Protein AF-A0AAF0T6X5-F1 (afdb_monomer_lite)

Sequence (85 aa):
TKASKAKFSALAGQSTSLAVLRICGGGINPPHTHPRATELLFMIEGSLKVDLVDTTKKLYIYTQTLQIGDMFVFQKGLVNYRYNG

pLDDT: mean 93.24, std 7.96, range [58.72, 98.44]

Secondary structure (DSSP, 8-state):
-EE-TTT-GGGTTS---EE-----TT-EEEEE--TT--EEEE--SS-EEEEEEE-SSS-EEEEEEEPTT-EEEEPTT-EEEEE--

InterPro domains:
  IPR001929 Germin [PR00325] (32-52)
  IPR001929 Germin [PR00325] (64-84)
  IPR006045 Cupin 1 [PF00190] (3-84)
  IPR011051 RmlC-like cupin domain superfamily [SSF51182] (6-84)
  IPR014710 RmlC-like jelly roll fold [G3DSA:2.60.120.10] (1-85)
  IPR019780 Germin, manganese binding site [PS00725] (27-40)

Organism: Solanum verrucosum (NCBI:txid315347)

Radius of gyration: 13.77 Å; chains: 1; bounding box: 33×26×32 Å

Foldseek 3Di:
DWADCVNPVVCVPVLDIDDDDDADAQGKDDKDFAQRDKDKDAAQDDKKWKWWFDPPPPTDIDIDIDDHGDMDIHDHGTIMMMGRD

Structure (mmCIF, N/CA/C/O backbone):
data_AF-A0AAF0T6X5-F1
#
_entry.id   AF-A0AAF0T6X5-F1
#
loop_
_atom_site.group_PDB
_atom_site.id
_atom_site.type_symbol
_atom_site.label_atom_id
_atom_site.label_alt_id
_atom_site.label_comp_id
_atom_site.label_asym_id
_atom_site.label_entity_id
_atom_site.label_seq_id
_atom_site.pdbx_PDB_ins_code
_atom_site.Cartn_x
_atom_site.Cartn_y
_atom_site.Cartn_z
_atom_site.occupancy
_atom_site.B_iso_or_equiv
_atom_site.auth_seq_id
_atom_site.auth_comp_id
_atom_site.auth_asym_id
_atom_site.auth_atom_id
_atom_site.pdbx_PDB_model_num
ATOM 1 N N . THR A 1 1 ? -5.105 -1.433 -9.926 1.00 89.31 1 THR A N 1
ATOM 2 C CA . THR A 1 1 ? -6.450 -2.045 -9.765 1.00 89.31 1 THR A CA 1
ATOM 3 C C . THR A 1 1 ? -6.830 -2.117 -8.296 1.00 89.31 1 THR A C 1
ATOM 5 O O . THR A 1 1 ? -5.931 -2.228 -7.480 1.00 89.31 1 THR A O 1
ATOM 8 N N . LYS A 1 2 ? -8.116 -2.016 -7.924 1.00 93.88 2 LYS A N 1
ATOM 9 C CA . LYS A 1 2 ? -8.573 -2.052 -6.516 1.00 93.88 2 LYS A CA 1
ATOM 10 C C . LYS A 1 2 ? -9.666 -3.105 -6.329 1.00 93.88 2 LYS A C 1
ATOM 12 O O . LYS A 1 2 ? -10.616 -3.111 -7.111 1.00 93.88 2 LYS A O 1
ATOM 17 N N . ALA A 1 3 ? -9.556 -3.909 -5.279 1.00 96.25 3 ALA A N 1
ATOM 18 C CA . ALA A 1 3 ? -10.580 -4.804 -4.768 1.00 96.25 3 ALA A CA 1
ATOM 19 C C . ALA A 1 3 ? -11.122 -4.264 -3.438 1.00 96.25 3 ALA A C 1
ATOM 21 O O . ALA A 1 3 ? -10.467 -4.330 -2.400 1.00 96.25 3 ALA A O 1
ATOM 22 N N . SER A 1 4 ? -12.316 -3.677 -3.492 1.00 94.56 4 SER A N 1
ATOM 23 C CA . SER A 1 4 ? -13.056 -3.145 -2.343 1.00 94.56 4 SER A CA 1
ATOM 24 C C . SER A 1 4 ? -14.444 -3.777 -2.285 1.00 94.56 4 SER A C 1
ATOM 26 O O . SER A 1 4 ? -14.900 -4.305 -3.296 1.00 94.56 4 SER A O 1
ATOM 28 N N . LYS A 1 5 ? -15.163 -3.644 -1.159 1.00 95.00 5 LYS A N 1
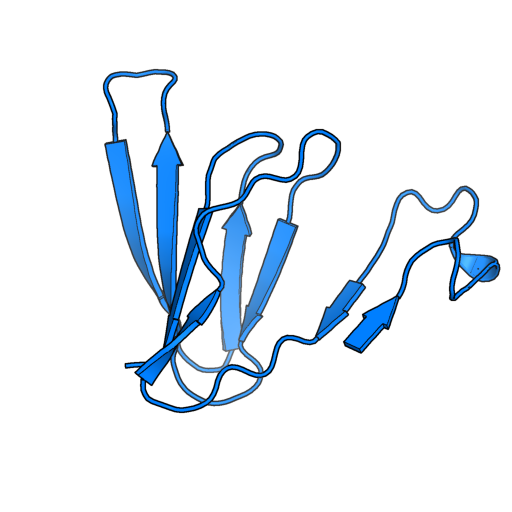ATOM 29 C CA . LYS A 1 5 ? -16.565 -4.098 -1.032 1.00 95.00 5 LYS A CA 1
ATOM 30 C C . LYS A 1 5 ? -17.453 -3.648 -2.204 1.00 95.00 5 LYS A C 1
ATOM 32 O O . LYS A 1 5 ? -18.300 -4.407 -2.652 1.00 95.00 5 LYS A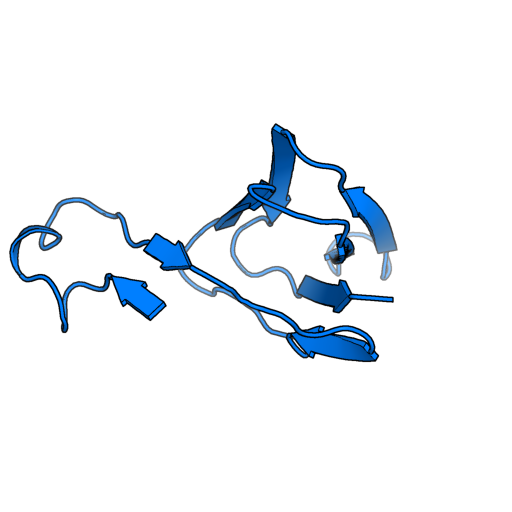 O 1
ATOM 37 N N . ALA A 1 6 ? -17.245 -2.431 -2.714 1.00 93.62 6 ALA A N 1
ATOM 38 C CA . ALA A 1 6 ? -18.023 -1.886 -3.830 1.00 93.62 6 ALA A CA 1
ATOM 39 C C . ALA A 1 6 ? -17.766 -2.605 -5.168 1.00 93.62 6 ALA A C 1
ATOM 41 O O . ALA A 1 6 ? -18.634 -2.609 -6.030 1.00 93.62 6 ALA A O 1
ATOM 42 N N . LYS A 1 7 ? -16.577 -3.193 -5.352 1.00 94.31 7 LYS A N 1
ATOM 43 C CA . LYS A 1 7 ? -16.198 -3.928 -6.570 1.00 94.31 7 LYS A CA 1
ATOM 44 C C . LYS A 1 7 ? -16.266 -5.449 -6.402 1.00 94.31 7 LYS A C 1
ATOM 46 O O . LYS A 1 7 ? -16.375 -6.159 -7.390 1.00 94.31 7 LYS A O 1
ATOM 51 N N . PHE A 1 8 ? -16.188 -5.931 -5.164 1.00 95.88 8 PHE A N 1
ATOM 52 C CA . PHE A 1 8 ? -16.151 -7.340 -4.788 1.00 95.88 8 PHE A CA 1
ATOM 53 C C . PHE A 1 8 ? -17.026 -7.525 -3.546 1.00 95.88 8 PHE A C 1
ATOM 55 O O . PHE A 1 8 ? -16.567 -7.352 -2.415 1.00 95.88 8 PHE A O 1
ATOM 62 N N . SER A 1 9 ? -18.300 -7.861 -3.755 1.00 95.50 9 SER A N 1
ATOM 63 C CA . SER A 1 9 ? -19.283 -8.043 -2.675 1.00 95.50 9 SER A CA 1
ATOM 64 C C . SER A 1 9 ? -18.866 -9.119 -1.668 1.00 95.50 9 SER A C 1
ATOM 66 O O . SER A 1 9 ? -19.167 -8.981 -0.485 1.00 95.50 9 SER A O 1
ATOM 68 N N . ALA A 1 10 ? -18.095 -10.122 -2.104 1.00 96.25 10 ALA A N 1
ATOM 69 C CA . ALA A 1 10 ? -17.519 -11.168 -1.256 1.00 96.25 10 ALA A CA 1
ATOM 70 C C . ALA A 1 10 ? -16.625 -10.634 -0.117 1.00 96.25 10 ALA A C 1
ATOM 72 O O . ALA A 1 10 ? -16.418 -11.326 0.873 1.00 96.25 10 ALA A O 1
ATOM 73 N N . LEU A 1 11 ? -16.123 -9.396 -0.216 1.00 96.62 11 LEU A N 1
ATOM 74 C CA . LEU A 1 11 ? -15.348 -8.757 0.855 1.00 96.62 11 LEU A CA 1
ATOM 75 C C . LEU A 1 11 ? -16.226 -8.189 1.988 1.00 96.62 11 LEU A C 1
ATOM 77 O O . LEU A 1 11 ? -15.706 -7.699 2.992 1.00 96.62 11 LEU A O 1
ATOM 81 N N . ALA A 1 12 ? -17.557 -8.210 1.857 1.00 96.56 12 ALA A N 1
ATOM 82 C CA . ALA A 1 12 ? -18.452 -7.763 2.918 1.00 96.56 12 ALA A CA 1
ATOM 83 C C . ALA A 1 12 ? -18.285 -8.635 4.177 1.00 96.56 12 ALA A C 1
ATOM 85 O O . ALA A 1 12 ? -18.391 -9.854 4.120 1.00 96.56 12 ALA A O 1
ATOM 86 N N . GLY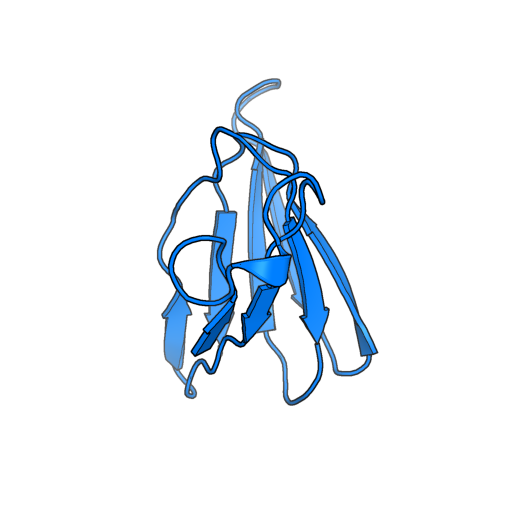 A 1 13 ? -18.010 -7.997 5.319 1.00 96.12 13 GLY A N 1
ATOM 87 C CA . GLY A 1 13 ? -17.785 -8.686 6.597 1.00 96.12 13 GLY A CA 1
ATOM 88 C C . GLY A 1 13 ? -16.380 -9.272 6.783 1.00 96.12 13 GLY A C 1
ATOM 89 O O . GLY A 1 13 ? -16.058 -9.686 7.887 1.00 96.12 13 GLY A O 1
ATOM 90 N N . GLN A 1 14 ? -15.521 -9.242 5.757 1.00 96.25 14 GLN A N 1
ATOM 91 C CA . GLN A 1 14 ? -14.178 -9.842 5.810 1.00 96.25 14 GLN A CA 1
ATOM 92 C C . GLN A 1 14 ? -13.083 -8.883 6.293 1.00 96.25 14 GLN A C 1
ATOM 94 O O . GLN A 1 14 ? -11.933 -9.284 6.433 1.00 96.25 14 GLN A O 1
ATOM 99 N N . SER A 1 15 ? -13.413 -7.605 6.511 1.00 95.50 15 SER A N 1
ATOM 100 C CA . SER A 1 15 ? -12.479 -6.568 6.987 1.00 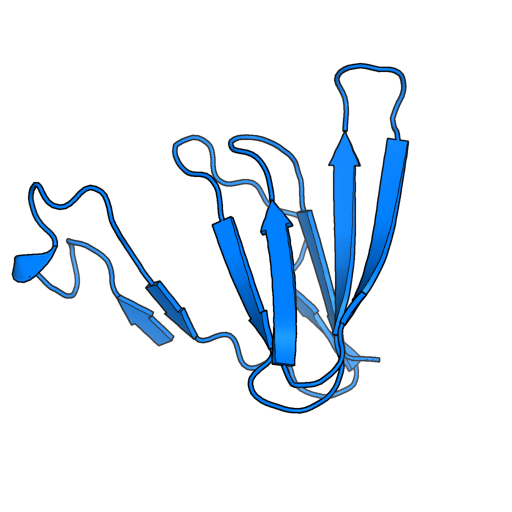95.50 15 SER A CA 1
ATOM 101 C C . SER A 1 15 ? -11.189 -6.439 6.162 1.00 95.50 15 SER A C 1
ATOM 103 O O . SER A 1 15 ? -10.158 -6.003 6.667 1.00 95.50 15 SER A O 1
ATOM 105 N N . THR A 1 16 ? -11.249 -6.789 4.877 1.00 96.06 16 THR A N 1
ATOM 106 C CA . THR A 1 16 ? -10.100 -6.823 3.969 1.00 96.06 16 THR A CA 1
ATOM 107 C C . THR A 1 16 ? -10.399 -6.100 2.659 1.00 96.06 16 THR A C 1
ATOM 109 O O . THR A 1 16 ? -11.541 -5.965 2.214 1.00 96.06 16 THR A O 1
ATOM 112 N N . SER A 1 17 ? -9.337 -5.595 2.041 1.00 96.69 17 SER A N 1
ATOM 113 C CA . SER A 1 17 ? -9.340 -5.010 0.703 1.00 96.69 17 SER A CA 1
ATOM 114 C C . SER A 1 17 ? -7.939 -5.115 0.119 1.00 96.69 17 SER A C 1
ATOM 116 O O . SER A 1 17 ? -6.973 -5.181 0.875 1.00 96.69 17 SER A O 1
ATOM 118 N N . LEU A 1 18 ? -7.820 -5.082 -1.205 1.00 97.00 18 LEU A N 1
ATOM 119 C CA . LEU A 1 18 ? -6.532 -5.166 -1.891 1.00 97.00 18 LEU A CA 1
ATOM 120 C C . LEU A 1 18 ? -6.425 -4.074 -2.952 1.00 97.00 18 LEU A C 1
ATOM 122 O O . LEU A 1 18 ? -7.408 -3.721 -3.606 1.00 97.00 18 LEU A O 1
ATOM 126 N N . ALA A 1 19 ? -5.222 -3.562 -3.177 1.00 96.06 19 ALA A N 1
ATOM 127 C CA . ALA A 1 19 ? -4.920 -2.751 -4.342 1.00 96.06 19 ALA A CA 1
ATOM 128 C C . ALA A 1 19 ? -3.616 -3.226 -4.981 1.00 96.06 19 ALA A C 1
ATOM 130 O O . ALA A 1 19 ? -2.643 -3.503 -4.294 1.00 96.06 19 ALA A O 1
ATOM 131 N N . VAL A 1 20 ? -3.609 -3.288 -6.309 1.00 96.19 20 VAL A N 1
ATOM 132 C CA . VAL A 1 20 ? -2.401 -3.462 -7.115 1.00 96.19 20 VAL A CA 1
ATOM 133 C C . VAL A 1 20 ? -2.018 -2.092 -7.645 1.00 96.19 20 VAL A C 1
ATOM 135 O O . VAL A 1 20 ? -2.797 -1.478 -8.391 1.00 96.19 20 VAL A O 1
ATOM 138 N N . LEU A 1 21 ? -0.842 -1.619 -7.247 1.00 95.69 21 LEU A N 1
ATOM 139 C CA . LEU A 1 21 ? -0.264 -0.366 -7.705 1.00 95.69 21 LEU A CA 1
ATOM 140 C C . LEU A 1 21 ? 0.746 -0.667 -8.812 1.00 95.69 21 LEU A C 1
ATOM 142 O O . LEU A 1 21 ? 1.567 -1.566 -8.681 1.00 95.69 21 LEU A O 1
ATOM 146 N N . ARG A 1 22 ? 0.677 0.101 -9.898 1.00 96.06 22 ARG A N 1
ATOM 147 C CA . ARG A 1 22 ? 1.720 0.160 -10.920 1.00 96.06 22 ARG A CA 1
ATOM 148 C C . ARG A 1 22 ? 2.147 1.611 -11.020 1.00 96.06 22 ARG A C 1
ATOM 150 O O . ARG A 1 22 ? 1.314 2.465 -11.310 1.00 96.06 22 ARG A O 1
ATOM 157 N N . ILE A 1 23 ? 3.411 1.867 -10.722 1.00 95.81 23 ILE A N 1
ATOM 158 C CA . ILE A 1 23 ? 4.000 3.202 -10.708 1.00 95.81 23 ILE A CA 1
ATOM 159 C C . ILE A 1 23 ? 5.130 3.159 -11.731 1.00 95.81 23 ILE A C 1
ATOM 161 O O . ILE A 1 23 ? 6.071 2.392 -11.561 1.00 95.81 23 ILE A O 1
ATOM 165 N N . CYS A 1 24 ? 5.002 3.905 -12.826 1.00 95.50 24 CYS A N 1
ATOM 166 C CA . CYS A 1 24 ? 6.042 3.980 -13.856 1.00 95.50 24 CYS A CA 1
ATOM 167 C C . CYS A 1 24 ? 7.295 4.688 -13.312 1.00 95.50 24 CYS A C 1
ATOM 169 O O . CYS A 1 24 ? 7.199 5.374 -12.296 1.00 95.50 24 CYS A O 1
ATOM 171 N N . GLY A 1 25 ? 8.444 4.547 -13.979 1.00 97.00 25 GLY A N 1
ATOM 172 C CA . GLY A 1 25 ? 9.668 5.269 -13.603 1.00 97.00 25 GLY A CA 1
ATOM 173 C C . GLY A 1 25 ? 9.437 6.784 -13.544 1.00 97.00 25 GLY A C 1
ATOM 174 O O . GLY A 1 25 ? 8.740 7.341 -14.394 1.00 97.00 25 GLY A O 1
ATOM 175 N N . GLY A 1 26 ? 9.947 7.429 -12.495 1.00 96.31 26 GLY A N 1
ATOM 176 C CA . GLY A 1 26 ? 9.666 8.825 -12.138 1.00 96.31 26 GLY A CA 1
ATOM 177 C C . GLY A 1 26 ? 8.270 9.076 -11.543 1.00 96.31 26 GLY A C 1
ATOM 178 O O . GLY A 1 26 ? 7.934 10.209 -11.202 1.00 96.31 26 GLY A O 1
ATOM 179 N N . GLY A 1 27 ? 7.426 8.048 -11.431 1.00 97.31 27 GLY A N 1
ATOM 180 C CA . GLY A 1 27 ? 6.053 8.156 -10.951 1.00 97.31 27 GLY A CA 1
ATOM 181 C C . GLY A 1 27 ? 5.943 8.224 -9.428 1.00 97.31 27 GLY A C 1
ATOM 182 O O . GLY A 1 27 ? 6.763 7.676 -8.689 1.00 97.31 27 GLY A O 1
ATOM 183 N N . ILE A 1 28 ? 4.861 8.847 -8.954 1.00 96.56 28 ILE A N 1
ATOM 184 C CA . ILE A 1 28 ? 4.560 8.999 -7.525 1.00 96.56 28 ILE A CA 1
ATOM 185 C C . ILE A 1 28 ? 3.196 8.412 -7.165 1.00 96.56 28 ILE A C 1
ATOM 187 O O . ILE A 1 28 ? 2.235 8.510 -7.929 1.00 96.56 28 ILE A O 1
ATOM 191 N N . ASN A 1 29 ? 3.094 7.865 -5.954 1.00 96.06 29 ASN A N 1
ATOM 192 C CA . ASN A 1 29 ? 1.827 7.796 -5.238 1.00 96.06 29 ASN A CA 1
ATOM 193 C C . ASN A 1 29 ? 1.862 8.896 -4.163 1.00 96.06 29 ASN A C 1
ATOM 195 O O . ASN A 1 29 ? 2.628 8.755 -3.202 1.00 96.06 29 ASN A O 1
ATOM 199 N N . PRO A 1 30 ? 1.113 10.000 -4.342 1.00 95.50 30 PRO A N 1
ATOM 200 C CA . PRO A 1 30 ? 1.255 11.208 -3.532 1.00 95.50 30 PRO A CA 1
ATOM 201 C C . PRO A 1 30 ? 0.961 10.951 -2.047 1.00 95.50 30 PRO A C 1
ATOM 203 O O . PRO A 1 30 ? 0.347 9.933 -1.718 1.00 95.50 30 PRO A O 1
ATOM 206 N N . PRO A 1 31 ? 1.355 11.865 -1.142 1.00 94.81 31 PRO A N 1
ATOM 207 C CA . PRO A 1 31 ? 1.085 11.720 0.284 1.00 94.81 31 PRO A CA 1
ATOM 208 C C . PRO A 1 31 ? -0.407 11.498 0.572 1.00 94.81 31 PRO A C 1
ATOM 210 O O . PRO A 1 31 ? -1.253 12.289 0.153 1.00 94.81 31 PRO A O 1
ATOM 213 N N . HIS A 1 32 ? -0.742 10.420 1.279 1.00 95.50 32 HIS A N 1
ATOM 214 C CA . HIS A 1 32 ? -2.120 10.089 1.659 1.00 95.50 32 HIS A CA 1
ATOM 215 C C . HIS A 1 32 ? -2.174 9.279 2.959 1.00 95.50 32 HIS A C 1
ATOM 217 O O . HIS A 1 32 ? -1.148 8.901 3.517 1.00 95.50 32 HIS A O 1
ATOM 223 N N . THR A 1 33 ? -3.389 9.026 3.454 1.00 95.12 33 THR A N 1
ATOM 224 C CA . THR A 1 33 ? -3.644 8.245 4.671 1.00 95.12 33 THR A CA 1
ATOM 225 C C . THR A 1 33 ? -4.782 7.245 4.469 1.00 95.12 33 THR A C 1
ATOM 227 O O . THR A 1 33 ? -5.680 7.432 3.638 1.00 95.12 33 THR A O 1
ATOM 230 N N . HIS A 1 34 ? -4.777 6.192 5.281 1.00 95.25 34 HIS A N 1
ATOM 231 C CA . HIS A 1 34 ? -5.881 5.254 5.426 1.00 95.25 34 HIS A CA 1
ATOM 232 C C . HIS A 1 34 ? -6.498 5.395 6.825 1.00 95.25 34 HIS A C 1
ATOM 234 O O . HIS A 1 34 ? -6.038 4.762 7.775 1.00 95.25 34 HIS A O 1
ATOM 240 N N . PRO A 1 35 ? -7.586 6.178 6.989 1.00 95.12 35 PRO A N 1
ATOM 241 C CA . PRO A 1 35 ? -8.123 6.502 8.316 1.00 95.12 35 PRO A CA 1
ATOM 242 C C . PRO A 1 35 ? -8.737 5.295 9.042 1.00 95.12 35 PRO A C 1
ATOM 244 O O . PRO A 1 35 ? -9.034 5.358 10.233 1.00 95.12 35 PRO A O 1
ATOM 247 N N . ARG A 1 36 ? -8.971 4.186 8.331 1.00 95.50 36 ARG A N 1
ATOM 248 C CA . ARG A 1 36 ? -9.695 3.012 8.841 1.00 95.50 36 ARG A CA 1
ATOM 249 C C . ARG A 1 36 ? -8.928 1.695 8.729 1.00 95.50 36 ARG A C 1
ATOM 251 O O . ARG A 1 36 ? -9.452 0.696 9.202 1.00 95.50 36 ARG A O 1
ATOM 258 N N . ALA A 1 37 ? -7.729 1.680 8.147 1.00 96.19 37 ALA A N 1
ATOM 259 C CA . ALA A 1 37 ? -6.993 0.444 7.888 1.00 96.19 37 ALA A CA 1
ATOM 260 C C . ALA A 1 37 ? -5.477 0.652 7.954 1.00 96.19 37 ALA A C 1
ATOM 262 O O . ALA A 1 37 ? -4.985 1.712 7.578 1.00 96.19 37 ALA A O 1
ATOM 263 N N . THR A 1 38 ? -4.771 -0.380 8.406 1.00 96.62 38 THR A N 1
ATOM 264 C CA . THR A 1 38 ? -3.333 -0.563 8.173 1.00 96.62 38 THR A CA 1
ATOM 265 C C . THR A 1 38 ? -3.141 -1.061 6.743 1.00 96.62 38 THR A C 1
ATOM 267 O O . THR A 1 38 ? -3.973 -1.819 6.240 1.00 96.62 38 THR A O 1
ATOM 270 N N . GLU A 1 39 ? -2.057 -0.659 6.090 1.00 96.94 39 GLU A N 1
ATOM 271 C CA . GLU A 1 39 ? -1.683 -1.177 4.775 1.00 96.94 39 GLU A CA 1
ATOM 272 C C . GLU A 1 39 ? -0.462 -2.081 4.893 1.00 96.94 39 GLU A C 1
ATOM 274 O O . GLU A 1 39 ? 0.542 -1.705 5.493 1.00 96.94 39 GLU A O 1
ATOM 279 N N . LEU A 1 40 ? -0.552 -3.257 4.281 1.00 97.19 40 LEU A N 1
ATOM 280 C CA . LEU A 1 40 ? 0.592 -4.106 3.998 1.00 97.19 40 LEU A CA 1
ATOM 281 C C . LEU A 1 40 ? 0.904 -3.999 2.505 1.00 97.19 40 LEU A C 1
ATOM 283 O O . LEU A 1 40 ? 0.062 -4.331 1.670 1.00 97.19 40 LEU A O 1
ATOM 287 N N . LEU A 1 41 ? 2.109 -3.543 2.186 1.00 97.38 41 LEU A N 1
ATOM 288 C CA . LEU A 1 41 ? 2.627 -3.452 0.830 1.00 97.38 41 LEU A CA 1
ATOM 289 C C . LEU A 1 41 ? 3.627 -4.585 0.599 1.00 97.38 41 LEU A C 1
ATOM 291 O O . LEU A 1 41 ? 4.510 -4.803 1.424 1.00 97.38 41 LEU A O 1
ATOM 295 N N . PHE A 1 42 ? 3.492 -5.277 -0.529 1.00 97.94 42 PHE A N 1
ATOM 296 C CA . PHE A 1 42 ? 4.413 -6.322 -0.970 1.00 97.94 42 PHE A CA 1
ATOM 297 C C . PHE A 1 42 ? 4.944 -5.983 -2.359 1.00 97.94 42 PHE A C 1
ATOM 299 O O . PHE A 1 42 ? 4.160 -5.656 -3.257 1.00 97.94 42 PHE A O 1
ATOM 306 N N . MET A 1 43 ? 6.262 -6.052 -2.535 1.00 97.88 43 MET A N 1
ATOM 307 C CA . MET A 1 43 ? 6.902 -5.743 -3.806 1.00 97.88 43 MET A CA 1
ATOM 308 C C . MET A 1 43 ? 6.909 -6.954 -4.735 1.00 97.88 43 MET A C 1
ATOM 310 O O . MET A 1 43 ? 7.592 -7.944 -4.478 1.00 97.88 43 MET A O 1
ATOM 314 N N . ILE A 1 44 ? 6.182 -6.850 -5.845 1.00 97.75 44 ILE A N 1
ATOM 315 C CA . ILE A 1 44 ? 6.085 -7.926 -6.843 1.00 97.75 44 ILE A CA 1
ATOM 316 C C . ILE A 1 44 ? 7.106 -7.735 -7.974 1.00 97.75 44 ILE A C 1
ATOM 318 O O . ILE A 1 44 ? 7.602 -8.715 -8.519 1.00 97.75 44 ILE A O 1
ATOM 322 N N . GLU A 1 45 ? 7.426 -6.492 -8.336 1.00 96.75 45 GLU A N 1
ATOM 323 C CA . GLU A 1 45 ? 8.295 -6.173 -9.471 1.00 96.75 45 GLU A CA 1
ATOM 324 C C . GLU A 1 45 ? 8.973 -4.812 -9.268 1.00 96.75 45 GLU A C 1
ATOM 326 O O . GLU A 1 45 ? 8.340 -3.868 -8.792 1.00 96.75 45 GLU A O 1
ATOM 331 N N . GLY A 1 46 ? 10.239 -4.703 -9.678 1.00 96.38 46 GLY A N 1
ATOM 332 C CA . GLY A 1 46 ? 11.002 -3.457 -9.651 1.00 96.38 46 GLY A CA 1
ATOM 333 C C . GLY A 1 46 ? 11.510 -3.065 -8.261 1.00 96.38 46 GLY A C 1
ATOM 334 O O . GLY A 1 46 ? 11.805 -3.912 -7.420 1.00 96.38 46 GLY A O 1
ATOM 335 N N . SER A 1 47 ? 11.644 -1.757 -8.053 1.00 97.25 47 SER A N 1
ATOM 336 C CA . SER A 1 47 ? 12.118 -1.132 -6.818 1.00 97.25 47 SER A CA 1
ATOM 337 C C . SER A 1 47 ? 11.227 0.068 -6.505 1.00 97.25 47 SER A C 1
ATOM 339 O O . SER A 1 47 ? 10.735 0.732 -7.417 1.00 97.25 47 SER A O 1
ATOM 341 N N . LEU A 1 48 ? 10.984 0.352 -5.227 1.00 97.94 48 LEU A N 1
ATOM 342 C CA . LEU A 1 48 ? 10.135 1.474 -4.827 1.00 97.94 48 LEU A CA 1
ATOM 343 C C . LEU A 1 48 ? 10.633 2.089 -3.535 1.00 97.94 48 LEU A C 1
ATOM 345 O O . LEU A 1 48 ? 10.778 1.408 -2.520 1.00 97.94 48 LEU A O 1
ATOM 349 N N . LYS A 1 49 ? 10.806 3.404 -3.551 1.00 97.69 49 LYS A N 1
ATOM 350 C CA . LYS A 1 49 ? 11.039 4.174 -2.341 1.00 97.69 49 LYS A CA 1
ATOM 351 C C . LYS A 1 49 ? 9.707 4.421 -1.642 1.00 97.69 49 LYS A C 1
ATOM 353 O O . LYS A 1 49 ? 8.757 4.900 -2.264 1.00 97.69 49 LYS A O 1
ATOM 358 N N . VAL A 1 50 ? 9.642 4.116 -0.355 1.00 97.00 50 VAL A N 1
ATOM 359 C CA . VAL A 1 50 ? 8.482 4.356 0.501 1.00 97.00 50 VAL A CA 1
ATOM 360 C C . VAL A 1 50 ? 8.859 5.276 1.648 1.00 97.00 50 VAL A C 1
ATOM 362 O O . VAL A 1 50 ? 9.928 5.120 2.234 1.00 97.00 50 VAL A O 1
ATOM 365 N N . ASP A 1 51 ? 7.959 6.202 1.966 1.00 93.50 51 ASP A N 1
ATOM 366 C CA . ASP A 1 51 ? 8.077 7.099 3.109 1.00 93.50 51 ASP A CA 1
ATOM 367 C C . ASP A 1 51 ? 6.840 6.966 4.011 1.00 93.50 51 ASP A C 1
ATOM 369 O O . ASP A 1 51 ? 5.701 6.904 3.532 1.00 93.50 51 ASP A O 1
ATOM 373 N N . LEU A 1 52 ? 7.060 6.952 5.323 1.00 91.12 52 LEU A N 1
ATOM 374 C CA . LEU A 1 52 ? 6.030 6.981 6.359 1.00 91.12 52 LEU A CA 1
ATOM 375 C C . LEU A 1 52 ? 6.327 8.134 7.318 1.00 91.12 52 LEU A C 1
ATOM 377 O O . LEU A 1 52 ? 7.426 8.231 7.864 1.00 91.12 52 LEU A O 1
ATOM 381 N N . VAL A 1 53 ? 5.330 8.982 7.545 1.00 87.00 53 VAL A N 1
ATOM 382 C CA . VAL A 1 53 ? 5.427 10.131 8.442 1.00 87.00 53 VAL A CA 1
ATOM 383 C C . VAL A 1 53 ? 4.740 9.806 9.763 1.00 87.00 53 VAL A C 1
ATOM 385 O O . VAL A 1 53 ? 3.520 9.629 9.813 1.00 87.00 53 VAL A O 1
ATOM 388 N N . ASP A 1 54 ? 5.519 9.782 10.842 1.00 79.94 54 ASP A N 1
ATOM 389 C CA . ASP A 1 54 ? 5.007 9.694 12.205 1.00 79.94 54 ASP A CA 1
ATOM 390 C C . ASP A 1 54 ? 4.918 11.096 12.825 1.00 79.94 54 ASP A C 1
ATOM 392 O O . ASP A 1 54 ? 5.921 11.770 13.081 1.00 79.94 54 ASP A O 1
ATOM 396 N N . THR A 1 55 ? 3.688 11.551 13.063 1.00 70.81 55 THR A N 1
ATOM 397 C CA . THR A 1 55 ? 3.396 12.849 13.685 1.00 70.81 55 THR A CA 1
ATOM 398 C C . THR A 1 55 ? 3.237 12.754 15.203 1.00 70.81 55 THR A C 1
ATOM 400 O O . THR A 1 55 ? 3.040 13.778 15.853 1.00 70.81 55 THR A O 1
ATOM 403 N N . THR A 1 56 ? 3.312 11.556 15.793 1.00 69.62 56 THR A N 1
ATOM 404 C CA . THR A 1 56 ? 3.087 11.343 17.232 1.00 69.62 56 THR A CA 1
ATOM 405 C C . THR A 1 56 ? 4.301 11.701 18.092 1.00 69.62 56 THR A C 1
ATOM 407 O O . THR A 1 56 ? 4.136 12.019 19.269 1.00 69.62 56 THR A O 1
ATOM 410 N N . LYS A 1 57 ? 5.519 11.702 17.527 1.00 58.72 57 LYS A N 1
ATOM 411 C CA . LYS A 1 57 ? 6.772 11.934 18.273 1.00 58.72 57 LYS A CA 1
ATOM 412 C C . LYS A 1 57 ? 7.785 12.827 17.542 1.00 58.72 57 LYS A C 1
ATOM 414 O O . LYS A 1 57 ? 8.913 12.401 17.333 1.00 58.72 57 LYS A O 1
ATOM 419 N N . LYS A 1 58 ? 7.413 14.084 17.241 1.00 61.12 58 LYS A N 1
ATOM 420 C CA . LYS A 1 58 ? 8.184 15.045 16.409 1.00 61.12 58 LYS A CA 1
ATOM 421 C C . LYS A 1 58 ? 8.399 14.490 14.997 1.00 61.12 58 LYS A C 1
ATOM 423 O O . LYS A 1 58 ? 9.213 13.599 14.836 1.00 61.12 58 LYS A O 1
ATOM 428 N N . LEU A 1 59 ? 7.671 15.035 14.014 1.00 69.00 59 LEU A N 1
ATOM 429 C CA . LEU A 1 59 ? 7.720 14.717 12.575 1.00 69.00 59 LEU A CA 1
ATOM 430 C C . LEU A 1 59 ? 8.920 13.839 12.167 1.00 69.00 59 LEU A C 1
ATOM 432 O O . LEU A 1 59 ? 9.979 14.356 11.813 1.00 69.00 59 LEU A O 1
ATOM 436 N N . TYR A 1 60 ? 8.752 12.520 12.256 1.00 72.44 60 TYR A N 1
ATOM 437 C CA . TYR A 1 60 ? 9.789 11.564 11.887 1.00 72.44 60 TYR A CA 1
ATOM 438 C C . TYR A 1 60 ? 9.412 10.950 10.547 1.00 72.44 60 TYR A C 1
ATOM 440 O O . TYR A 1 60 ? 8.280 10.496 10.370 1.00 72.44 60 TYR A O 1
ATOM 448 N N . ILE A 1 61 ? 10.347 10.961 9.598 1.00 82.88 61 ILE A N 1
ATOM 449 C CA . ILE A 1 61 ? 10.158 10.366 8.276 1.00 82.88 61 ILE A CA 1
ATOM 450 C C . ILE A 1 61 ? 10.979 9.083 8.231 1.00 82.88 61 ILE A C 1
ATOM 452 O O . ILE A 1 61 ? 12.207 9.119 8.282 1.00 82.88 61 ILE A O 1
ATOM 456 N N . TYR A 1 62 ? 10.290 7.949 8.152 1.00 87.62 62 TYR A N 1
ATOM 457 C CA . TYR A 1 62 ? 10.909 6.659 7.878 1.00 87.62 62 TYR A CA 1
ATOM 458 C C . TYR A 1 62 ? 10.925 6.444 6.372 1.00 87.62 62 TYR A C 1
ATOM 460 O O . TYR A 1 62 ? 9.864 6.385 5.757 1.00 87.62 62 TYR A O 1
ATOM 468 N N . THR A 1 63 ? 12.120 6.311 5.802 1.00 93.44 63 THR A N 1
ATOM 469 C CA . THR A 1 63 ? 12.338 6.093 4.371 1.00 93.44 63 THR A CA 1
ATOM 470 C C . THR A 1 63 ? 12.993 4.739 4.150 1.00 93.44 63 THR A C 1
ATOM 472 O O . THR A 1 63 ? 14.009 4.436 4.776 1.00 93.44 63 THR A O 1
ATOM 475 N N . GLN A 1 64 ? 12.462 3.952 3.219 1.00 95.50 64 GLN A N 1
ATOM 476 C CA . GLN A 1 64 ? 13.066 2.689 2.798 1.00 95.50 64 GLN A CA 1
ATOM 477 C C . GLN A 1 64 ? 12.916 2.486 1.290 1.00 95.50 64 GLN A C 1
ATOM 479 O O . GLN A 1 64 ? 11.896 2.844 0.707 1.00 95.50 64 GLN A O 1
ATOM 484 N N . THR A 1 65 ? 13.921 1.887 0.653 1.00 97.69 65 THR A N 1
ATOM 485 C CA . THR A 1 65 ? 13.811 1.399 -0.726 1.00 97.69 65 THR A CA 1
ATOM 486 C C . THR A 1 65 ? 13.532 -0.096 -0.691 1.00 97.69 65 THR A C 1
ATOM 488 O O . THR A 1 65 ? 14.372 -0.865 -0.236 1.00 97.69 65 THR A O 1
ATOM 491 N N . LEU A 1 66 ? 12.355 -0.492 -1.163 1.00 98.06 66 LEU A N 1
ATOM 492 C CA . LEU A 1 66 ? 11.922 -1.882 -1.250 1.00 98.06 66 LEU A CA 1
ATOM 493 C C . LEU A 1 66 ? 12.403 -2.504 -2.561 1.00 98.06 66 LEU A C 1
ATOM 495 O O . LEU A 1 66 ? 12.260 -1.888 -3.618 1.00 98.06 66 LEU A O 1
ATOM 499 N N . GLN A 1 67 ? 12.932 -3.719 -2.480 1.00 98.12 67 GLN A N 1
ATOM 500 C CA . GLN A 1 67 ? 13.257 -4.596 -3.603 1.00 98.12 67 GLN A CA 1
ATOM 501 C C . GLN A 1 67 ? 12.193 -5.686 -3.763 1.00 98.12 67 GLN A C 1
ATOM 503 O O . GLN A 1 67 ? 11.319 -5.854 -2.914 1.00 98.12 67 GLN A O 1
ATOM 508 N N . ILE A 1 68 ? 12.248 -6.434 -4.866 1.00 98.44 68 ILE A N 1
ATOM 509 C CA . ILE A 1 68 ? 11.343 -7.565 -5.118 1.00 98.44 68 ILE A CA 1
ATOM 510 C C . ILE A 1 68 ? 11.376 -8.544 -3.937 1.00 98.44 68 ILE A C 1
ATOM 512 O O . ILE A 1 68 ? 12.444 -8.980 -3.517 1.00 98.44 68 ILE A O 1
ATOM 516 N N . GLY A 1 69 ? 10.195 -8.908 -3.432 1.00 98.00 69 GLY A N 1
ATOM 517 C CA . GLY A 1 69 ? 10.038 -9.786 -2.271 1.00 98.00 69 GLY A CA 1
ATOM 518 C C . GLY A 1 69 ? 9.977 -9.059 -0.926 1.00 98.00 69 GLY A C 1
ATOM 519 O O . GLY A 1 69 ? 9.551 -9.665 0.057 1.00 98.00 69 GLY A O 1
ATOM 520 N N . ASP A 1 70 ? 10.319 -7.770 -0.869 1.00 98.31 70 ASP A N 1
ATOM 521 C CA . ASP A 1 70 ? 10.215 -7.001 0.368 1.00 98.31 70 ASP A CA 1
ATOM 522 C C . ASP A 1 70 ? 8.758 -6.687 0.733 1.00 98.31 70 ASP A C 1
ATOM 524 O O . ASP A 1 70 ? 7.865 -6.540 -0.113 1.00 98.31 70 ASP A O 1
ATOM 528 N N . MET A 1 71 ? 8.541 -6.527 2.039 1.00 97.44 71 MET A N 1
ATOM 529 C CA . MET A 1 71 ? 7.274 -6.126 2.642 1.00 97.44 71 MET A CA 1
ATOM 530 C C . MET A 1 71 ? 7.449 -4.848 3.454 1.00 97.44 71 MET A C 1
ATOM 532 O O . MET A 1 71 ? 8.464 -4.659 4.120 1.00 97.44 71 MET A O 1
ATOM 536 N N . PHE A 1 72 ? 6.421 -4.002 3.462 1.00 96.50 72 PHE A N 1
ATOM 537 C CA . PHE A 1 72 ? 6.361 -2.833 4.334 1.00 96.50 72 PHE A CA 1
ATOM 538 C C . PHE A 1 72 ? 4.958 -2.645 4.908 1.00 96.50 72 PHE A C 1
ATOM 540 O O . PHE A 1 72 ? 3.962 -2.863 4.216 1.00 96.50 72 PHE A O 1
ATOM 547 N N . VAL A 1 73 ? 4.871 -2.224 6.171 1.00 95.38 73 VAL A N 1
ATOM 548 C CA . VAL A 1 73 ? 3.600 -1.993 6.868 1.00 95.38 73 VAL A CA 1
ATOM 549 C C . VAL A 1 73 ? 3.441 -0.509 7.175 1.00 95.38 73 VAL A C 1
ATOM 551 O O . VAL A 1 73 ? 4.245 0.065 7.903 1.00 95.38 73 VAL A O 1
ATOM 554 N N . PHE A 1 74 ? 2.365 0.098 6.676 1.00 94.81 74 PHE A N 1
ATOM 555 C CA . PHE A 1 74 ? 1.959 1.456 7.035 1.00 94.81 74 PHE A CA 1
ATOM 556 C C . PHE A 1 74 ? 0.853 1.396 8.086 1.00 94.81 74 PHE A C 1
ATOM 558 O O . PHE A 1 74 ? -0.231 0.859 7.834 1.00 94.81 74 PHE A O 1
ATOM 565 N N . GLN A 1 75 ? 1.105 1.955 9.270 1.00 93.56 75 GLN A N 1
ATOM 566 C CA . GLN A 1 75 ? 0.126 1.980 10.351 1.00 93.56 75 GLN A CA 1
ATOM 567 C C . GLN A 1 75 ? -1.105 2.806 9.962 1.00 93.56 75 GLN A C 1
ATOM 569 O O . GLN A 1 75 ? -1.025 3.826 9.272 1.00 93.56 75 GLN A O 1
ATOM 574 N N . LYS A 1 76 ? -2.264 2.373 10.466 1.00 94.25 76 LYS A N 1
ATOM 575 C CA . LYS A 1 76 ? -3.540 3.071 10.303 1.00 94.25 76 LYS A CA 1
ATOM 576 C C . LYS A 1 76 ? -3.422 4.553 10.667 1.00 94.25 76 LYS A C 1
ATOM 578 O O . LYS A 1 76 ? -2.991 4.902 11.762 1.00 94.25 76 LYS A O 1
ATOM 583 N N . GLY A 1 77 ? -3.908 5.409 9.773 1.00 92.06 77 GLY A N 1
ATOM 584 C CA . GLY A 1 77 ? -4.021 6.849 9.996 1.00 92.06 77 GLY A CA 1
ATOM 585 C C . GLY A 1 77 ? -2.747 7.659 9.747 1.00 92.06 77 GLY A C 1
ATOM 586 O O . GLY A 1 77 ? -2.859 8.875 9.605 1.00 92.06 77 GLY A O 1
ATOM 587 N N . LEU A 1 78 ? -1.575 7.031 9.611 1.00 92.44 78 LEU A N 1
ATOM 588 C CA . LEU A 1 78 ? -0.336 7.752 9.314 1.00 92.44 78 LEU A CA 1
ATOM 589 C C . LEU A 1 78 ? -0.243 8.148 7.836 1.00 92.44 78 LEU A C 1
ATOM 591 O O . LEU A 1 78 ? -0.770 7.465 6.953 1.00 92.44 78 LEU A O 1
ATOM 595 N N . VAL A 1 79 ? 0.423 9.277 7.578 1.00 93.69 79 VAL A N 1
ATOM 596 C CA . VAL A 1 79 ? 0.666 9.760 6.215 1.00 93.69 79 VAL A CA 1
ATOM 597 C C . VAL A 1 79 ? 1.781 8.932 5.591 1.00 93.69 79 VAL A C 1
ATOM 599 O O . VAL A 1 79 ? 2.828 8.732 6.203 1.00 93.69 79 VAL A O 1
ATOM 602 N N . 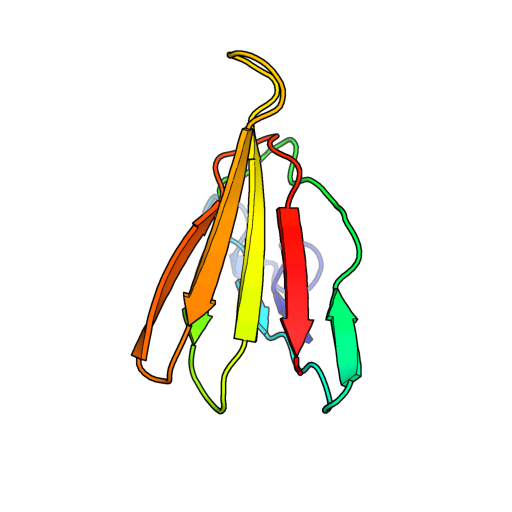ASN A 1 80 ? 1.566 8.461 4.368 1.00 94.75 80 ASN A N 1
ATOM 603 C CA . ASN A 1 80 ? 2.552 7.696 3.618 1.00 94.75 80 ASN A CA 1
ATOM 604 C C . ASN A 1 80 ? 2.653 8.146 2.154 1.00 94.75 80 ASN A C 1
ATOM 606 O O . ASN A 1 80 ? 1.719 8.730 1.601 1.00 94.75 80 ASN A O 1
ATOM 610 N N . TYR A 1 81 ? 3.807 7.883 1.542 1.00 95.31 81 TYR A N 1
ATOM 611 C CA . TYR A 1 81 ? 4.178 8.302 0.188 1.00 95.31 81 TYR A CA 1
ATOM 612 C C . TYR A 1 81 ? 5.022 7.220 -0.498 1.00 95.31 81 TYR A C 1
ATOM 614 O O . TYR A 1 81 ? 5.721 6.456 0.168 1.00 95.31 81 TYR A O 1
ATOM 622 N N . ARG A 1 82 ? 4.931 7.117 -1.831 1.00 96.56 82 ARG A N 1
ATOM 623 C CA . ARG A 1 82 ? 5.756 6.192 -2.630 1.00 96.56 82 ARG A CA 1
ATOM 624 C C . ARG A 1 82 ? 6.297 6.882 -3.873 1.00 96.56 82 ARG A C 1
ATOM 626 O O . ARG A 1 82 ? 5.572 7.638 -4.518 1.00 96.56 82 ARG A O 1
ATOM 633 N N . TYR A 1 83 ? 7.518 6.532 -4.252 1.00 97.19 83 TYR A N 1
ATOM 634 C CA . TYR A 1 83 ? 8.195 7.033 -5.441 1.00 97.19 83 TYR A CA 1
ATOM 63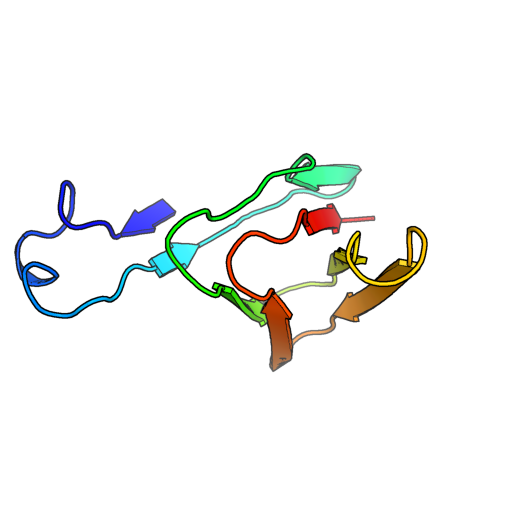5 C C . TYR A 1 83 ? 8.932 5.905 -6.155 1.00 97.19 83 TYR A C 1
ATOM 637 O O . TYR A 1 83 ? 9.677 5.155 -5.521 1.00 97.19 83 TYR A O 1
ATOM 645 N N . ASN A 1 84 ? 8.729 5.797 -7.466 1.00 97.00 84 ASN A N 1
ATOM 646 C CA . ASN A 1 84 ? 9.541 4.942 -8.321 1.00 97.00 84 ASN A CA 1
ATOM 647 C C . ASN A 1 84 ? 10.587 5.818 -9.017 1.00 97.00 84 ASN A C 1
ATOM 649 O O . ASN A 1 84 ? 10.221 6.652 -9.844 1.00 97.00 84 ASN A O 1
ATOM 653 N N . GLY A 1 85 ? 11.845 5.672 -8.603 1.00 91.62 85 GLY A N 1
ATOM 654 C CA . GLY A 1 85 ? 12.969 6.480 -9.079 1.00 91.62 85 GLY A CA 1
ATOM 655 C C . GLY A 1 85 ? 13.571 6.019 -10.388 1.00 91.62 85 GLY A C 1
ATOM 656 O O . GLY A 1 85 ? 13.236 4.909 -10.851 1.00 91.62 85 GLY A O 1
#